Protein AF-A0A1G2X590-F1 (afdb_monomer_lite)

Radius of gyration: 19.05 Å; chains: 1; bounding box: 36×34×48 Å

Secondary structure (DSSP, 8-state):
-HHHHHHHHHHHHHHHHHHHHHHHHH-GGGHHHHHHHHHHHHHHHHHHHHHHHHHHHHHTT-SPPHHHHHHHHHHHH-

Sequence (78 aa):
MLAFAAFGCGIGQGIAVFGAASGMARQPEMAGKIQLVMFVGLAFIESLTIYSLMMSFILLGKLPKTEAILEVIQHAVK

Structure (mmCIF, N/CA/C/O backbone):
data_AF-A0A1G2X590-F1
#
_entry.id   AF-A0A1G2X590-F1
#
loop_
_atom_site.group_PDB
_atom_site.id
_atom_site.type_symbol
_atom_site.label_atom_id
_atom_site.label_alt_id
_atom_site.label_comp_id
_atom_site.label_asym_id
_atom_site.label_entity_id
_atom_site.label_seq_id
_atom_site.pdbx_PDB_ins_code
_atom_site.Cartn_x
_atom_site.Cartn_y
_atom_site.Cartn_z
_atom_site.occupancy
_atom_site.B_iso_or_equiv
_atom_site.auth_seq_id
_atom_site.auth_comp_id
_atom_site.auth_asym_id
_atom_site.auth_atom_id
_atom_site.pdbx_PDB_model_num
ATOM 1 N N . MET A 1 1 ? -14.720 8.848 7.083 1.00 81.38 1 MET A N 1
ATOM 2 C CA . MET A 1 1 ? -13.238 8.821 7.093 1.00 81.38 1 MET A CA 1
ATOM 3 C C . MET A 1 1 ? -12.681 7.775 6.137 1.00 81.38 1 MET A C 1
ATOM 5 O O . MET A 1 1 ? -11.899 8.163 5.282 1.00 81.38 1 MET A O 1
ATOM 9 N N . LEU A 1 2 ? -13.145 6.520 6.188 1.00 89.69 2 LEU A N 1
ATOM 10 C CA . LEU A 1 2 ? -12.676 5.450 5.294 1.00 89.69 2 LEU A CA 1
ATOM 11 C C . LEU A 1 2 ? -12.703 5.805 3.798 1.00 89.69 2 LEU A C 1
ATOM 13 O O . LEU A 1 2 ? -11.728 5.560 3.105 1.00 89.69 2 LEU A O 1
ATOM 17 N N . ALA A 1 3 ? -13.772 6.447 3.312 1.00 89.31 3 ALA A N 1
ATOM 18 C CA . ALA A 1 3 ? -13.876 6.849 1.906 1.00 89.31 3 ALA A CA 1
ATOM 19 C C . ALA A 1 3 ? -12.753 7.807 1.458 1.00 89.31 3 ALA A C 1
ATOM 21 O O . ALA A 1 3 ? -12.224 7.664 0.362 1.00 89.31 3 ALA A O 1
ATOM 22 N N . PHE A 1 4 ? -12.346 8.747 2.317 1.00 91.06 4 PHE A N 1
ATOM 23 C CA . PHE A 1 4 ? -11.253 9.677 2.016 1.00 91.06 4 PHE A CA 1
ATOM 24 C C . PHE A 1 4 ? -9.893 8.974 2.030 1.00 91.06 4 PHE A C 1
ATOM 26 O O . PHE A 1 4 ? -9.068 9.225 1.155 1.00 91.06 4 PHE A O 1
ATOM 33 N N . ALA A 1 5 ? -9.677 8.067 2.991 1.00 91.75 5 ALA A N 1
ATOM 34 C CA . ALA A 1 5 ? -8.454 7.270 3.066 1.00 91.75 5 ALA A CA 1
ATOM 35 C C . ALA A 1 5 ? -8.310 6.350 1.843 1.00 91.75 5 ALA A C 1
ATOM 37 O O . ALA A 1 5 ? -7.265 6.357 1.198 1.00 91.75 5 ALA A O 1
ATOM 38 N N . ALA A 1 6 ? -9.384 5.646 1.473 1.00 93.25 6 ALA A N 1
ATOM 39 C CA . ALA A 1 6 ? -9.422 4.773 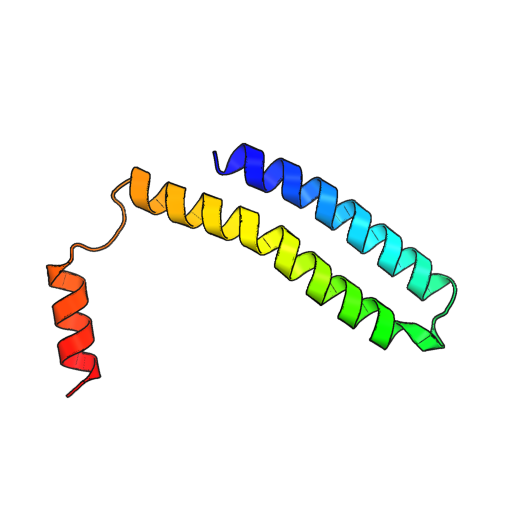0.303 1.00 93.25 6 ALA A CA 1
ATOM 40 C C . ALA A 1 6 ? -9.198 5.549 -1.005 1.00 93.25 6 ALA A C 1
ATOM 42 O O . ALA A 1 6 ? -8.470 5.083 -1.876 1.00 93.25 6 ALA A O 1
ATOM 43 N N . PHE A 1 7 ? -9.765 6.753 -1.133 1.00 95.00 7 PHE A N 1
ATOM 44 C CA . PHE A 1 7 ? -9.547 7.599 -2.307 1.00 95.00 7 PHE A CA 1
ATOM 45 C C . PHE A 1 7 ? -8.081 8.040 -2.440 1.00 95.00 7 PHE A C 1
ATOM 47 O O . PHE A 1 7 ? -7.480 7.876 -3.502 1.00 95.00 7 PHE A O 1
ATOM 54 N N . GLY A 1 8 ? -7.483 8.552 -1.359 1.00 93.31 8 GLY A N 1
ATOM 55 C CA . GLY A 1 8 ? -6.078 8.970 -1.361 1.00 93.31 8 GLY A CA 1
ATOM 56 C C . GLY A 1 8 ? -5.113 7.807 -1.611 1.00 93.31 8 GLY A C 1
ATOM 57 O O . GLY A 1 8 ? -4.188 7.934 -2.415 1.00 93.31 8 GLY A O 1
ATOM 58 N N . CYS A 1 9 ? -5.362 6.656 -0.980 1.00 94.38 9 CYS A N 1
ATOM 59 C CA . CYS A 1 9 ? -4.545 5.461 -1.180 1.00 94.38 9 CYS A CA 1
ATOM 60 C C . CYS A 1 9 ? -4.685 4.913 -2.598 1.00 94.38 9 CYS A C 1
ATOM 62 O O . CYS A 1 9 ? -3.665 4.661 -3.231 1.00 94.38 9 CYS A O 1
ATOM 64 N N . GLY A 1 10 ? -5.901 4.845 -3.148 1.00 95.06 10 GLY A N 1
ATOM 65 C CA . GLY A 1 10 ? -6.125 4.371 -4.515 1.00 95.06 10 GLY A CA 1
ATOM 66 C C . GLY A 1 10 ? -5.345 5.173 -5.562 1.00 95.06 10 GLY A C 1
ATOM 67 O O . GLY A 1 10 ? -4.732 4.590 -6.457 1.00 95.06 10 GLY A O 1
ATOM 68 N N . ILE A 1 11 ? -5.282 6.503 -5.415 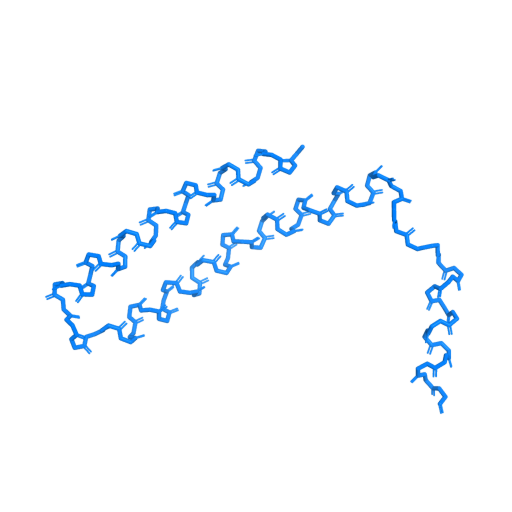1.00 96.44 11 ILE A N 1
ATOM 69 C CA . ILE A 1 11 ? -4.460 7.354 -6.290 1.00 96.44 11 ILE A CA 1
ATOM 70 C C . ILE A 1 11 ? -2.968 7.043 -6.107 1.00 96.44 11 ILE A C 1
ATOM 72 O O . ILE A 1 11 ? -2.261 6.815 -7.091 1.00 96.44 11 ILE A O 1
ATOM 76 N N . GLY A 1 12 ? -2.482 7.006 -4.862 1.00 94.88 12 GLY A N 1
ATOM 77 C CA . GLY A 1 12 ? -1.071 6.737 -4.569 1.00 94.88 12 GLY A CA 1
ATOM 78 C C . GLY A 1 12 ? -0.604 5.370 -5.079 1.00 94.88 12 GLY A C 1
ATOM 79 O O . GLY A 1 12 ? 0.458 5.262 -5.694 1.00 94.88 12 GLY A O 1
ATOM 80 N N . GLN A 1 13 ? -1.423 4.336 -4.891 1.00 96.19 13 GLN A N 1
ATOM 81 C CA . GLN A 1 13 ? -1.148 2.985 -5.373 1.00 96.19 13 GLN A CA 1
ATOM 82 C C . GLN A 1 13 ? -1.161 2.917 -6.900 1.00 96.19 13 GLN A C 1
ATOM 84 O O . GLN A 1 13 ? -0.261 2.313 -7.480 1.00 96.19 13 GLN A O 1
ATOM 89 N N . GLY A 1 14 ? -2.124 3.572 -7.558 1.00 96.25 14 GLY A N 1
ATOM 90 C CA . GLY A 1 14 ? -2.186 3.630 -9.019 1.00 96.25 14 GLY A CA 1
ATOM 91 C C . GLY A 1 14 ? -0.921 4.235 -9.633 1.00 96.25 14 GLY A C 1
ATOM 92 O O . GLY A 1 14 ? -0.349 3.668 -10.565 1.00 96.25 14 GLY A O 1
ATOM 93 N N . ILE A 1 15 ? -0.427 5.337 -9.060 1.00 96.88 15 ILE A N 1
ATOM 94 C CA . ILE A 1 15 ? 0.820 5.984 -9.499 1.00 96.88 15 ILE A CA 1
ATOM 95 C C . ILE A 1 15 ? 2.030 5.070 -9.254 1.00 96.88 15 ILE A C 1
ATOM 97 O O . ILE A 1 15 ? 2.866 4.905 -10.146 1.00 96.88 15 ILE A O 1
ATOM 101 N N . ALA A 1 16 ? 2.121 4.450 -8.073 1.00 96.06 16 ALA A N 1
ATOM 102 C CA . ALA A 1 16 ? 3.225 3.555 -7.727 1.00 96.06 16 ALA A CA 1
ATOM 103 C C . ALA A 1 16 ? 3.297 2.333 -8.661 1.00 96.06 16 ALA A C 1
ATOM 105 O O . ALA A 1 16 ? 4.371 2.002 -9.169 1.00 96.06 16 ALA A O 1
ATOM 106 N N . VAL A 1 17 ? 2.153 1.699 -8.939 1.00 96.94 17 VAL A N 1
ATOM 107 C CA . VAL A 1 17 ? 2.058 0.546 -9.846 1.00 96.94 17 VAL A CA 1
ATOM 108 C C . VAL A 1 17 ? 2.380 0.951 -11.281 1.00 96.94 17 VAL A C 1
ATOM 110 O O . VAL A 1 17 ? 3.118 0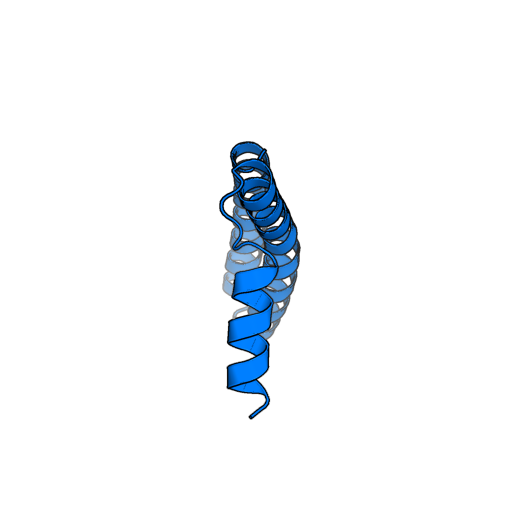.236 -11.956 1.00 96.94 17 VAL A O 1
ATOM 113 N N . PHE A 1 18 ? 1.900 2.106 -11.748 1.00 97.19 18 PHE A N 1
ATOM 114 C CA . PHE A 1 18 ? 2.232 2.605 -13.085 1.00 97.19 18 PHE A CA 1
ATOM 115 C C . PHE A 1 18 ? 3.740 2.847 -13.255 1.00 97.19 18 PHE A C 1
ATOM 117 O O . PHE A 1 18 ? 4.330 2.442 -14.264 1.00 97.19 18 PHE A O 1
ATOM 124 N N . GLY A 1 19 ? 4.381 3.460 -12.253 1.00 95.94 19 GLY A N 1
ATOM 125 C CA . GLY A 1 19 ? 5.828 3.673 -12.235 1.00 95.94 19 GLY A CA 1
ATOM 126 C C . GLY A 1 19 ? 6.610 2.359 -12.236 1.00 95.94 19 GLY A C 1
ATOM 127 O O . GLY A 1 19 ? 7.546 2.197 -13.022 1.00 95.94 19 GLY A O 1
ATOM 128 N N . ALA A 1 20 ? 6.188 1.391 -11.420 1.00 95.94 20 ALA A N 1
ATOM 129 C CA . ALA A 1 20 ? 6.794 0.066 -11.376 1.00 95.94 20 ALA A CA 1
ATOM 130 C C . ALA A 1 20 ? 6.628 -0.688 -12.705 1.00 95.94 20 ALA A C 1
ATOM 132 O O . ALA A 1 20 ? 7.609 -1.198 -13.240 1.00 95.94 20 ALA A O 1
ATOM 133 N N . ALA A 1 21 ? 5.424 -0.707 -13.284 1.00 96.12 21 ALA A N 1
ATOM 134 C CA . ALA A 1 21 ? 5.145 -1.357 -14.565 1.00 96.12 21 ALA A CA 1
ATOM 135 C C . ALA A 1 21 ? 5.982 -0.762 -15.706 1.00 96.12 21 ALA A C 1
ATOM 137 O O . ALA A 1 21 ? 6.609 -1.499 -16.468 1.00 96.12 21 ALA A O 1
ATOM 138 N N . SER A 1 22 ? 6.067 0.568 -15.771 1.00 96.75 22 SER A N 1
ATOM 139 C CA . SER A 1 22 ? 6.904 1.268 -16.751 1.00 96.75 22 SER A CA 1
ATOM 140 C C . SER A 1 22 ? 8.394 0.975 -16.546 1.00 96.75 22 SER A C 1
ATOM 142 O O . SER A 1 22 ? 9.127 0.775 -17.514 1.00 96.75 22 SER A O 1
ATOM 144 N N . GLY A 1 23 ? 8.853 0.912 -15.293 1.00 95.06 23 GLY A N 1
ATOM 145 C CA . GLY A 1 23 ? 10.229 0.545 -14.953 1.00 95.06 23 GLY A CA 1
ATOM 146 C C . GLY A 1 23 ? 10.579 -0.881 -15.383 1.00 95.06 23 GLY A C 1
ATOM 147 O O . GLY A 1 23 ? 11.611 -1.090 -16.018 1.00 95.06 23 GLY A O 1
ATOM 148 N N . MET A 1 24 ? 9.692 -1.843 -15.114 1.00 96.31 24 MET A N 1
ATOM 149 C CA . MET A 1 24 ? 9.856 -3.241 -15.533 1.00 96.31 24 MET A CA 1
ATOM 150 C C . MET A 1 24 ? 9.863 -3.393 -17.055 1.00 96.31 24 MET A C 1
ATOM 152 O O . MET A 1 24 ? 10.670 -4.151 -17.584 1.00 96.31 24 MET A O 1
ATOM 156 N N . ALA A 1 25 ? 9.012 -2.648 -17.767 1.00 95.50 25 ALA A N 1
ATOM 157 C CA . ALA A 1 25 ? 8.990 -2.659 -19.228 1.00 95.50 25 ALA A CA 1
ATOM 158 C C . ALA A 1 25 ? 10.301 -2.129 -19.840 1.00 95.50 25 ALA A C 1
ATOM 160 O O . ALA A 1 25 ? 10.726 -2.601 -20.891 1.00 95.50 25 ALA A O 1
ATOM 161 N N . ARG A 1 26 ? 10.956 -1.160 -19.183 1.00 96.06 26 ARG A N 1
ATOM 162 C CA . ARG A 1 26 ? 12.240 -0.590 -19.633 1.00 96.06 26 ARG A CA 1
ATOM 163 C C . ARG A 1 26 ? 13.445 -1.450 -19.258 1.00 96.06 26 ARG A C 1
ATOM 165 O O . ARG A 1 26 ? 14.425 -1.456 -19.996 1.00 96.06 26 ARG A O 1
ATOM 172 N N . GLN A 1 27 ? 13.402 -2.117 -18.107 1.00 95.31 27 GLN A N 1
ATOM 173 C CA . GLN A 1 27 ? 14.483 -2.961 -17.591 1.00 95.31 27 GLN A CA 1
ATOM 174 C C . GLN A 1 27 ? 13.920 -4.281 -17.042 1.00 95.31 27 GLN A C 1
ATOM 176 O O . GLN A 1 27 ? 13.770 -4.431 -15.824 1.00 95.31 27 GLN A O 1
ATOM 181 N N . PRO A 1 28 ? 13.625 -5.259 -17.920 1.00 93.00 28 PRO A N 1
ATOM 182 C CA . PRO A 1 28 ? 13.016 -6.525 -17.513 1.00 93.00 28 PRO A CA 1
ATOM 183 C C . PRO A 1 28 ? 13.918 -7.354 -16.588 1.00 93.00 28 PRO A C 1
ATOM 185 O O . PRO A 1 28 ? 13.418 -8.031 -15.695 1.00 93.00 28 PRO A O 1
ATOM 188 N N . GLU A 1 29 ? 15.244 -7.242 -16.721 1.00 95.88 29 GLU A N 1
ATOM 189 C CA . GLU A 1 29 ? 16.215 -7.923 -15.848 1.00 95.88 29 GLU A CA 1
ATOM 190 C C . GLU A 1 29 ? 16.083 -7.513 -14.371 1.00 95.88 29 GLU A C 1
ATOM 192 O O . GLU A 1 29 ? 16.340 -8.307 -13.469 1.00 95.88 29 GLU A O 1
ATOM 197 N N . MET A 1 30 ? 15.627 -6.283 -14.110 1.00 94.56 30 MET A N 1
ATOM 198 C CA . MET A 1 30 ? 15.445 -5.746 -12.760 1.00 94.56 30 MET A CA 1
ATOM 199 C C . MET A 1 30 ? 14.019 -5.931 -12.228 1.00 94.56 30 MET A C 1
ATOM 201 O O . MET A 1 30 ? 13.713 -5.456 -11.129 1.00 94.56 30 MET A O 1
ATOM 205 N N . ALA A 1 31 ? 13.141 -6.623 -12.966 1.00 93.81 31 ALA A N 1
ATOM 206 C CA . ALA A 1 31 ? 11.717 -6.682 -12.654 1.00 93.81 31 ALA A CA 1
ATOM 207 C C . ALA A 1 31 ? 11.429 -7.206 -11.242 1.00 93.81 31 ALA A C 1
ATOM 209 O O . ALA A 1 31 ? 10.651 -6.592 -10.514 1.00 93.81 31 ALA A O 1
ATOM 210 N N . GLY A 1 32 ? 12.125 -8.259 -10.804 1.00 94.81 32 GLY A N 1
ATOM 211 C CA . GLY A 1 32 ? 11.953 -8.804 -9.453 1.00 94.81 32 GLY A CA 1
ATOM 212 C C . GLY A 1 32 ? 12.283 -7.794 -8.345 1.00 94.81 32 GLY A C 1
ATOM 213 O O . GLY A 1 32 ? 11.554 -7.684 -7.359 1.00 94.81 32 GLY A O 1
ATOM 214 N N . LYS A 1 33 ? 13.338 -6.985 -8.521 1.00 95.94 33 LYS A N 1
ATOM 215 C CA . LYS A 1 33 ? 13.709 -5.945 -7.546 1.00 95.94 33 LYS A CA 1
ATOM 216 C C . LYS A 1 33 ? 12.701 -4.795 -7.545 1.00 95.94 33 LYS A C 1
ATOM 218 O O . LYS A 1 33 ? 12.354 -4.293 -6.476 1.00 95.94 33 LYS A O 1
ATOM 223 N N . ILE A 1 34 ? 12.217 -4.395 -8.723 1.00 96.06 34 ILE A N 1
ATOM 224 C CA . ILE A 1 34 ? 11.199 -3.344 -8.866 1.00 96.06 34 ILE A CA 1
ATOM 225 C C . ILE A 1 34 ? 9.888 -3.780 -8.200 1.00 96.06 34 ILE A C 1
ATOM 227 O O . ILE A 1 34 ? 9.308 -2.999 -7.448 1.00 96.06 34 ILE A O 1
ATOM 231 N N . GLN A 1 35 ? 9.456 -5.028 -8.403 1.00 95.94 35 GLN A N 1
ATOM 232 C CA . GLN A 1 35 ? 8.265 -5.582 -7.751 1.00 95.94 35 GLN A CA 1
ATOM 233 C C . GLN A 1 35 ? 8.392 -5.584 -6.229 1.00 95.94 35 GLN A C 1
ATOM 235 O O . GLN A 1 35 ? 7.454 -5.182 -5.546 1.00 95.94 35 GLN A O 1
ATOM 240 N N . LEU A 1 36 ? 9.549 -5.979 -5.689 1.00 96.88 36 LEU A N 1
ATOM 241 C CA . LEU A 1 36 ? 9.772 -5.973 -4.244 1.00 96.88 36 LEU A CA 1
ATOM 242 C C . LEU A 1 36 ? 9.626 -4.562 -3.662 1.00 96.88 36 LEU A C 1
ATOM 244 O O . LEU A 1 36 ? 8.887 -4.368 -2.698 1.00 96.88 36 LEU A O 1
ATOM 248 N N . VAL A 1 37 ? 10.278 -3.566 -4.267 1.00 96.38 37 VAL A N 1
ATOM 249 C CA . VAL A 1 37 ? 10.173 -2.167 -3.818 1.00 96.38 37 VAL A CA 1
ATOM 250 C C . VAL A 1 37 ? 8.741 -1.646 -3.965 1.00 96.38 37 VAL A C 1
ATOM 252 O O . VAL A 1 37 ? 8.242 -0.979 -3.059 1.00 96.38 37 VAL A O 1
ATOM 255 N N . MET A 1 38 ? 8.060 -1.990 -5.063 1.00 97.19 38 MET A N 1
ATOM 256 C CA . MET A 1 38 ? 6.653 -1.655 -5.279 1.00 97.19 38 MET A CA 1
ATOM 257 C C . MET A 1 38 ? 5.777 -2.212 -4.152 1.00 97.19 38 MET A C 1
ATOM 259 O O . MET A 1 38 ? 5.034 -1.446 -3.549 1.00 97.19 38 MET A O 1
ATOM 263 N N . PHE A 1 39 ? 5.876 -3.503 -3.821 1.00 96.75 39 PHE A N 1
ATOM 264 C CA . PHE A 1 39 ? 5.060 -4.103 -2.760 1.00 96.75 39 PHE A CA 1
ATOM 265 C C . PHE A 1 39 ? 5.334 -3.496 -1.387 1.00 96.75 39 PHE A C 1
ATOM 267 O O . PHE A 1 39 ? 4.388 -3.243 -0.645 1.00 96.75 39 PHE A O 1
ATOM 274 N N . VAL A 1 40 ? 6.596 -3.203 -1.063 1.00 96.56 40 VAL A N 1
ATOM 275 C CA . VAL A 1 40 ? 6.938 -2.509 0.187 1.00 96.56 40 VAL A CA 1
ATOM 276 C C . VAL A 1 40 ? 6.280 -1.126 0.223 1.00 96.56 40 VAL A C 1
ATOM 278 O O . VAL A 1 40 ? 5.619 -0.792 1.202 1.00 96.56 40 VAL A O 1
ATOM 281 N N . GLY A 1 41 ? 6.385 -0.346 -0.857 1.00 95.19 41 GLY A N 1
ATOM 282 C CA . GLY A 1 41 ? 5.733 0.963 -0.958 1.00 95.19 41 GLY A CA 1
ATOM 283 C C . GLY A 1 41 ? 4.206 0.885 -0.853 1.00 95.19 41 GLY A C 1
ATOM 284 O O . GLY A 1 41 ? 3.596 1.661 -0.118 1.00 95.19 41 GLY A O 1
ATOM 285 N N . LEU A 1 42 ? 3.587 -0.086 -1.532 1.00 96.44 42 LEU A N 1
ATOM 286 C CA . LEU A 1 42 ? 2.143 -0.319 -1.475 1.00 96.44 42 LEU A CA 1
ATOM 287 C C . LEU A 1 42 ? 1.679 -0.727 -0.073 1.00 96.44 42 LEU A C 1
ATOM 289 O O . LEU A 1 42 ? 0.633 -0.257 0.358 1.00 96.44 42 LEU A O 1
ATOM 293 N N . ALA A 1 43 ? 2.453 -1.535 0.655 1.00 96.19 43 ALA A N 1
ATOM 294 C CA . ALA A 1 43 ? 2.127 -1.925 2.026 1.00 96.19 43 ALA A CA 1
ATOM 295 C C . ALA A 1 43 ? 2.079 -0.712 2.971 1.00 96.19 43 ALA A C 1
ATOM 297 O O . ALA A 1 43 ? 1.171 -0.607 3.798 1.00 96.19 43 ALA A O 1
ATOM 298 N N . PHE A 1 44 ? 3.004 0.242 2.817 1.00 95.25 44 PHE A N 1
ATOM 299 C CA . PHE A 1 44 ? 2.965 1.490 3.582 1.00 95.25 44 PHE A CA 1
ATOM 300 C C . PHE A 1 44 ? 1.738 2.338 3.242 1.00 95.25 44 PHE A C 1
ATOM 302 O O . PHE A 1 44 ? 1.078 2.829 4.157 1.00 95.25 44 PHE A O 1
ATOM 309 N N . ILE A 1 45 ? 1.401 2.475 1.956 1.00 94.38 45 ILE A N 1
ATOM 310 C CA . ILE A 1 45 ? 0.201 3.214 1.535 1.00 94.38 45 ILE A CA 1
ATOM 311 C C . ILE A 1 45 ? -1.062 2.541 2.097 1.00 94.38 45 ILE A C 1
ATOM 313 O O . ILE A 1 45 ? -1.899 3.210 2.700 1.00 94.38 45 ILE A O 1
ATOM 317 N N . GLU A 1 46 ? -1.170 1.217 1.989 1.00 95.19 46 GLU A N 1
ATOM 318 C CA . GLU A 1 46 ? -2.328 0.460 2.480 1.00 95.19 46 GLU A CA 1
ATOM 319 C C . GLU A 1 46 ? -2.503 0.515 3.997 1.00 95.19 46 GLU A C 1
ATOM 321 O O . GLU A 1 46 ? -3.632 0.549 4.492 1.00 95.19 46 GLU A O 1
ATOM 326 N N . SER A 1 47 ? -1.407 0.585 4.759 1.00 94.81 47 SER A N 1
ATOM 327 C CA . SER A 1 47 ? -1.481 0.670 6.223 1.00 94.81 47 SER A CA 1
ATOM 328 C C . SER A 1 47 ? -2.359 1.837 6.707 1.00 94.81 47 SER A C 1
ATOM 330 O O . SER A 1 47 ? -3.109 1.691 7.673 1.00 94.81 47 SER A O 1
ATOM 332 N N . LEU A 1 48 ? -2.362 2.961 5.981 1.00 92.44 48 LEU A N 1
ATOM 333 C CA . LEU A 1 48 ? -3.188 4.132 6.287 1.00 92.44 48 LEU A CA 1
ATOM 334 C C . LEU A 1 48 ? -4.687 3.844 6.104 1.00 92.44 48 LEU A C 1
ATOM 336 O O . LEU A 1 48 ? -5.512 4.265 6.922 1.00 92.44 48 LEU A O 1
ATOM 340 N N . THR A 1 49 ? -5.047 3.095 5.058 1.00 94.31 49 THR A N 1
ATOM 341 C CA . THR A 1 49 ? -6.430 2.660 4.814 1.00 94.31 49 THR A CA 1
ATOM 342 C C . THR A 1 49 ? -6.875 1.656 5.868 1.00 94.31 49 THR A C 1
ATOM 344 O O . THR A 1 49 ? -7.978 1.793 6.403 1.00 94.31 49 THR A O 1
ATOM 347 N N . ILE A 1 50 ? -6.011 0.708 6.243 1.00 94.62 50 ILE A N 1
ATOM 348 C CA . ILE A 1 50 ? -6.291 -0.262 7.311 1.00 94.62 50 ILE A CA 1
ATOM 349 C C . ILE A 1 50 ? -6.528 0.448 8.650 1.00 94.62 50 ILE A C 1
ATOM 351 O O . ILE A 1 50 ? -7.490 0.120 9.347 1.00 94.62 50 ILE A O 1
ATOM 355 N N . TYR A 1 51 ? -5.742 1.470 8.998 1.00 92.81 51 TYR A N 1
ATOM 356 C CA . TYR A 1 51 ? -5.995 2.261 10.208 1.00 92.81 51 TYR A CA 1
ATOM 357 C C . TYR A 1 51 ? -7.330 3.012 10.148 1.00 92.81 51 TYR A C 1
ATOM 359 O O . TYR A 1 51 ? -8.060 3.056 11.140 1.00 92.81 51 TYR A O 1
ATOM 367 N N . SER A 1 52 ? -7.712 3.545 8.984 1.00 93.19 52 SER A N 1
ATOM 368 C CA . SER A 1 52 ? -9.029 4.172 8.807 1.00 93.19 52 SER A CA 1
ATOM 369 C C . SER A 1 52 ? -10.186 3.169 8.919 1.00 93.19 52 SER A C 1
ATOM 371 O O . SER A 1 52 ? -11.239 3.485 9.488 1.00 93.19 52 SER A O 1
ATOM 373 N N . LEU A 1 53 ? -9.993 1.945 8.420 1.00 92.81 53 LEU A N 1
ATOM 374 C CA . LEU A 1 53 ? -10.949 0.846 8.548 1.00 92.81 53 LEU A CA 1
ATOM 375 C C . LEU A 1 53 ?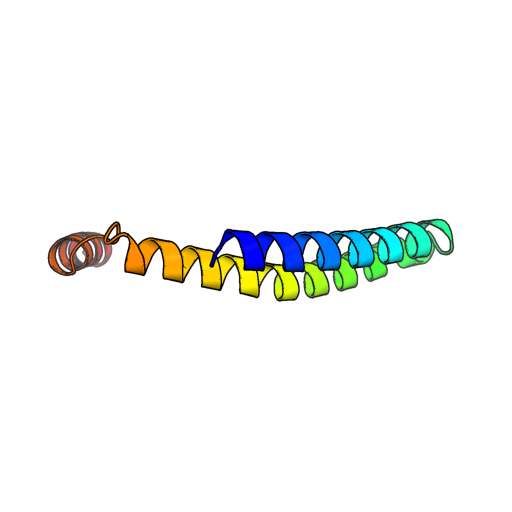 -11.105 0.421 10.011 1.00 92.81 53 LEU A C 1
ATOM 377 O O . LEU A 1 53 ? -12.230 0.333 10.504 1.00 92.81 53 LEU A O 1
ATOM 381 N N . MET A 1 54 ? -9.991 0.237 10.722 1.00 92.12 54 MET A N 1
ATOM 382 C CA . MET A 1 54 ? -9.978 -0.081 12.151 1.00 92.12 54 MET A CA 1
ATOM 383 C C . MET A 1 54 ? -10.757 0.966 12.957 1.00 92.12 54 MET A C 1
ATOM 385 O O . MET A 1 54 ? -11.658 0.617 13.721 1.00 92.12 54 MET A O 1
ATOM 389 N N . MET A 1 55 ? -10.481 2.254 12.732 1.00 91.06 55 MET A N 1
ATOM 390 C CA . MET A 1 55 ? -11.210 3.346 13.38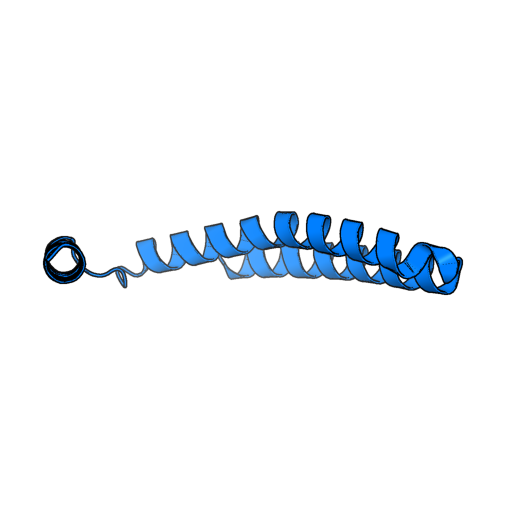7 1.00 91.06 55 MET A CA 1
ATOM 391 C C . MET A 1 55 ? -12.704 3.336 13.046 1.00 91.06 55 MET A C 1
ATOM 393 O O . MET A 1 55 ? -13.535 3.636 13.901 1.00 91.06 55 MET A O 1
ATOM 397 N N . SER A 1 56 ? -13.068 2.941 11.825 1.00 91.69 56 SER A N 1
ATOM 398 C CA . SER A 1 56 ? -14.473 2.821 11.423 1.00 91.69 56 SER A CA 1
ATOM 399 C C . SER A 1 56 ? -15.200 1.716 12.201 1.00 91.69 56 SER A C 1
ATOM 401 O O . SER A 1 56 ? -16.338 1.926 12.615 1.00 91.69 56 SER A O 1
ATOM 403 N N . PHE A 1 57 ? -14.562 0.572 12.472 1.00 89.94 57 PHE A N 1
ATOM 404 C CA . PHE A 1 57 ? -15.158 -0.474 13.315 1.00 89.94 57 PHE A CA 1
ATOM 405 C C . PHE A 1 57 ? -15.295 -0.065 14.782 1.00 89.94 57 PHE A C 1
ATOM 407 O O . PHE A 1 57 ? -16.319 -0.382 15.393 1.00 89.94 57 PHE A O 1
ATOM 414 N N . ILE A 1 58 ? -14.314 0.671 15.318 1.00 89.38 58 ILE A N 1
ATOM 415 C CA . ILE A 1 58 ? -14.381 1.238 16.673 1.00 89.38 58 ILE A CA 1
ATOM 416 C C . ILE A 1 58 ? -15.594 2.173 16.791 1.00 89.38 58 ILE A C 1
ATOM 418 O O . ILE A 1 58 ? -16.411 2.014 17.694 1.00 89.38 58 ILE A O 1
ATOM 422 N N . LEU A 1 59 ? -15.758 3.107 15.848 1.00 87.75 59 LEU A N 1
ATOM 423 C CA . LEU A 1 59 ? -16.842 4.098 15.877 1.00 87.75 59 LEU A CA 1
ATOM 424 C C . LEU A 1 59 ? -18.232 3.490 15.653 1.00 87.75 59 LEU A C 1
ATOM 426 O O . LEU A 1 59 ? -19.210 3.980 16.210 1.00 87.75 59 LEU A O 1
ATOM 430 N N . LEU A 1 60 ? -18.333 2.423 14.857 1.00 88.62 60 LEU A N 1
ATOM 431 C CA . LEU A 1 60 ? -19.595 1.714 14.633 1.00 88.62 60 LEU A CA 1
ATOM 432 C C . LEU A 1 60 ? -19.992 0.803 15.807 1.00 88.62 60 LEU A C 1
ATOM 434 O O . LEU A 1 60 ? -21.049 0.177 15.740 1.00 88.62 60 LEU A O 1
ATOM 438 N N . GLY A 1 61 ? -19.157 0.682 16.848 1.00 82.56 61 GLY A N 1
ATOM 439 C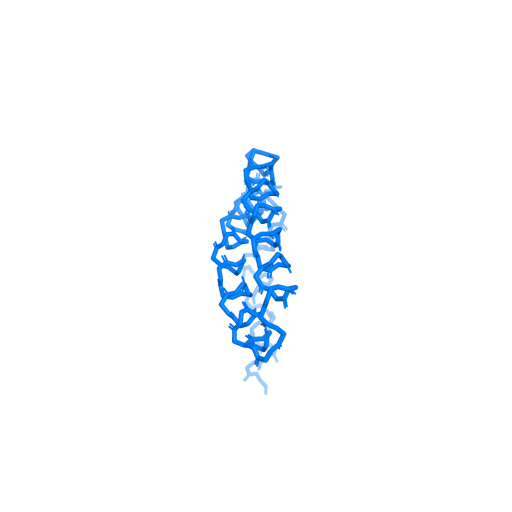 CA . GLY A 1 61 ? -19.432 -0.171 18.007 1.00 82.56 61 GLY A CA 1
ATOM 440 C C . GLY A 1 61 ? -19.537 -1.659 17.658 1.00 82.56 61 GLY A C 1
ATOM 441 O O . GLY A 1 61 ? -20.136 -2.426 18.404 1.00 82.56 61 GLY A O 1
ATOM 442 N N . LYS A 1 62 ? -18.978 -2.076 16.514 1.00 80.00 62 LYS A N 1
ATOM 443 C CA . LYS A 1 62 ? -19.029 -3.467 16.029 1.00 80.00 62 LYS A CA 1
ATOM 444 C C . LYS A 1 62 ? -17.913 -4.344 16.594 1.00 80.00 62 LYS A C 1
ATOM 446 O O . LYS A 1 62 ? -17.754 -5.482 16.160 1.00 80.00 62 LYS A O 1
ATOM 451 N N . LEU A 1 63 ? -17.126 -3.818 17.529 1.00 81.50 63 LEU A N 1
ATOM 452 C CA . LEU A 1 63 ? -16.102 -4.596 18.203 1.00 81.50 63 LEU A CA 1
ATOM 453 C C . LEU A 1 63 ? -16.732 -5.497 19.273 1.00 81.50 63 LEU A C 1
ATOM 455 O O . LEU A 1 63 ? -17.653 -5.061 19.970 1.00 81.50 63 LEU A O 1
ATOM 459 N N . PRO A 1 64 ? -16.255 -6.748 19.410 1.00 81.94 64 PRO A N 1
ATOM 460 C CA . PRO A 1 64 ? -16.695 -7.626 20.481 1.00 81.94 64 PRO A CA 1
ATOM 461 C C . PRO A 1 64 ? -16.400 -6.972 21.829 1.00 81.94 64 PRO A C 1
ATOM 463 O O . PRO A 1 64 ? -15.364 -6.330 22.014 1.00 81.94 64 PRO A O 1
ATOM 466 N N . LYS A 1 65 ? -17.331 -7.128 22.771 1.00 83.31 65 LYS A N 1
ATOM 467 C CA . LYS A 1 65 ? -17.130 -6.625 24.126 1.00 83.31 65 LYS A CA 1
ATOM 468 C C . LYS A 1 65 ? -15.958 -7.351 24.782 1.00 83.31 65 LYS A C 1
ATOM 470 O O . LYS A 1 65 ? -15.674 -8.507 24.457 1.00 83.31 65 LYS A O 1
ATOM 475 N N . THR A 1 66 ? -15.309 -6.677 25.723 1.00 80.31 66 THR A N 1
ATOM 476 C CA . THR A 1 66 ? -14.126 -7.181 26.428 1.00 80.31 66 THR A CA 1
ATOM 477 C C . THR A 1 66 ? -14.362 -8.564 27.038 1.00 80.31 66 THR A C 1
ATOM 479 O O . THR A 1 66 ? -13.463 -9.399 27.019 1.00 80.31 66 THR A O 1
ATOM 482 N N . GLU A 1 67 ? -15.581 -8.850 27.499 1.00 82.44 67 GLU A N 1
ATOM 483 C CA . GLU A 1 67 ? -15.938 -10.139 28.099 1.00 82.44 67 GLU A CA 1
ATOM 484 C C . GLU A 1 67 ? -15.846 -11.295 27.090 1.00 82.44 67 GLU A C 1
ATOM 486 O O . GLU A 1 67 ? -15.294 -12.346 27.408 1.00 82.44 67 GLU A O 1
ATOM 491 N N . ALA A 1 68 ? -16.296 -11.082 25.848 1.00 82.56 68 ALA A N 1
ATOM 492 C CA . ALA A 1 68 ? -16.229 -12.090 24.787 1.00 82.56 68 ALA A CA 1
ATOM 493 C C . ALA A 1 68 ? -14.783 -12.358 24.337 1.00 82.56 68 ALA A C 1
ATOM 495 O O . ALA A 1 68 ? -14.430 -13.479 23.977 1.00 82.56 68 ALA A O 1
ATOM 496 N N . ILE A 1 69 ? -13.923 -11.337 24.380 1.00 82.94 69 ILE A N 1
ATOM 497 C CA . ILE A 1 69 ? -12.501 -11.481 24.040 1.00 82.94 69 ILE A CA 1
ATOM 498 C C . ILE A 1 69 ? -11.781 -12.318 25.106 1.00 82.94 69 ILE A C 1
ATOM 500 O O . ILE A 1 69 ? -10.989 -13.197 24.768 1.00 82.94 69 ILE A O 1
ATOM 504 N N . LEU A 1 70 ? -12.073 -12.079 26.387 1.00 81.62 70 LEU A N 1
ATOM 505 C CA . LEU A 1 70 ? -11.472 -12.825 27.496 1.00 81.62 70 LEU A CA 1
ATOM 506 C C . LEU A 1 70 ? -11.837 -14.314 27.457 1.00 81.62 70 LEU A C 1
ATOM 508 O O . LEU A 1 70 ? -10.973 -15.148 27.716 1.00 81.62 70 LEU A O 1
ATOM 512 N N . GLU A 1 71 ? -13.071 -14.655 27.084 1.00 85.06 71 GLU A N 1
ATOM 513 C CA . GLU A 1 71 ? -13.514 -16.049 26.957 1.00 85.06 71 GLU A CA 1
ATOM 514 C C . GLU A 1 71 ? -12.772 -16.802 25.840 1.00 85.06 71 GLU A C 1
ATOM 516 O O . GLU A 1 71 ? -12.329 -17.938 26.039 1.00 85.06 71 GLU A O 1
ATOM 521 N N . VAL A 1 72 ? -12.570 -16.148 24.690 1.00 83.56 72 VAL A N 1
ATOM 522 C CA . VAL A 1 72 ? -11.785 -16.693 23.569 1.00 83.56 72 VAL A CA 1
ATOM 523 C C . VAL A 1 72 ? -10.321 -16.885 23.970 1.00 83.56 72 VAL A C 1
ATOM 525 O O . VAL A 1 72 ? -9.737 -17.927 23.681 1.00 83.56 72 VAL A O 1
ATOM 528 N N . ILE A 1 73 ? -9.728 -15.918 24.677 1.00 84.31 73 ILE A N 1
ATOM 529 C CA . ILE A 1 73 ? -8.340 -16.021 25.152 1.00 84.31 73 ILE A CA 1
ATOM 530 C C . ILE A 1 73 ? -8.199 -17.154 26.175 1.00 84.31 73 ILE A C 1
ATOM 532 O O . ILE A 1 73 ? -7.256 -17.935 26.095 1.00 84.31 73 ILE A O 1
ATOM 536 N N . GLN A 1 74 ? -9.141 -17.294 27.109 1.00 84.19 74 GLN A N 1
ATOM 537 C CA . GLN A 1 74 ? -9.120 -18.375 28.098 1.00 84.19 74 GLN A CA 1
ATOM 538 C C . GLN A 1 74 ? -9.265 -19.767 27.470 1.00 84.19 74 GLN A C 1
ATOM 540 O O . GLN A 1 74 ? -8.699 -20.719 28.003 1.00 84.19 74 GLN A O 1
ATOM 545 N N . HIS A 1 75 ? -9.988 -19.894 26.354 1.00 80.81 75 HIS A N 1
ATOM 546 C CA . HIS A 1 75 ? -10.051 -21.139 25.581 1.00 80.81 75 HIS A CA 1
ATOM 547 C C . HIS A 1 75 ? -8.790 -21.401 24.755 1.00 80.81 75 HIS A C 1
ATOM 549 O O . HIS A 1 75 ? -8.447 -22.556 24.554 1.00 80.81 75 HIS A O 1
ATOM 555 N N . ALA A 1 76 ? -8.105 -20.360 24.280 1.00 80.88 76 ALA A N 1
ATOM 556 C CA . ALA A 1 76 ? -6.874 -20.504 23.502 1.00 80.88 76 ALA A CA 1
ATOM 557 C C . ALA A 1 76 ? -5.624 -20.775 24.364 1.00 80.88 76 ALA A C 1
ATOM 559 O O . ALA A 1 76 ? -4.611 -21.233 23.842 1.00 80.88 76 ALA A O 1
ATOM 560 N N . VAL A 1 77 ? -5.673 -20.437 25.658 1.00 81.62 77 VAL A N 1
ATOM 561 C CA . VAL A 1 77 ? -4.563 -20.599 26.619 1.00 81.62 77 VAL A CA 1
ATOM 562 C C . VAL A 1 77 ? -4.659 -21.911 27.421 1.00 81.62 77 VAL A C 1
ATOM 564 O O . VAL A 1 77 ? -3.683 -22.300 28.061 1.00 81.62 77 VAL A O 1
ATOM 567 N N . LYS A 1 78 ? -5.805 -22.601 27.389 1.00 62.25 78 LYS A N 1
ATOM 568 C CA . LYS A 1 78 ? -5.954 -23.975 27.900 1.00 62.25 78 LYS A CA 1
ATOM 569 C C . LYS A 1 78 ? -5.574 -24.991 26.832 1.00 62.25 78 LYS A C 1
ATOM 571 O O . LYS A 1 78 ? -5.024 -26.039 27.231 1.00 62.25 78 LYS A O 1
#

pLDDT: mean 91.18, std 6.44, range [62.25, 97.19]

Foldseek 3Di:
DLVVLCVVLVVVLVVLVVVLVVVCVVPVVCNVVSVVVSVVSSVVSVVSSVVVVVVVCVVVVVDDDPVVVVVVVVVVVD